Protein AF-A0A7W1C2F2-F1 (afdb_monomer)

Radius of gyrat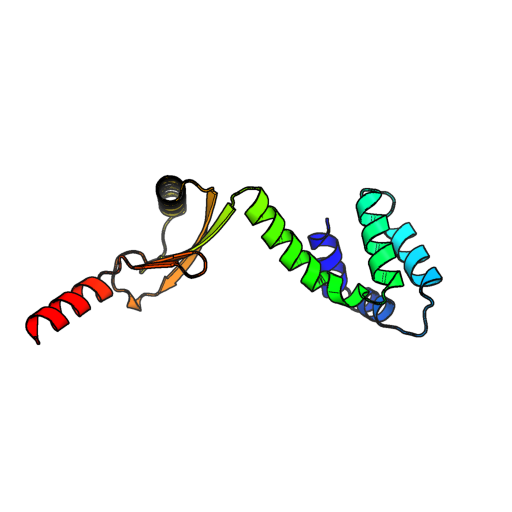ion: 22.94 Å; Cα contacts (8 Å, |Δi|>4): 149; chains: 1; bounding box: 48×39×61 Å

Mean predicted aligned error: 10.04 Å

Foldseek 3Di:
DLQVVLVCCVVDPPNVCVLVDPVQDLVRNLVVVCVVCVVPDDPVVSVVCSVCSVVSNNVCSNVVSVVVVVVVCVVQQEWEKEKEFLDDDDPVRVVVVQVVVCVVVVGRYDYDYDHDNVLVGDMWIDTPPDIDDPGPVVVVVVVVVVVVD

Solvent-accessible surface area (backbone atoms only — not comparable to full-atom values): 8299 Å² total; per-residue (Å²): 105,60,55,58,52,24,49,48,44,70,72,32,64,66,57,36,50,58,73,66,38,84,87,56,50,62,68,58,51,47,52,53,52,44,71,74,40,58,93,79,48,59,71,70,58,54,52,50,53,48,53,28,46,75,68,71,43,59,85,44,42,52,61,50,29,53,52,49,51,53,52,51,32,55,74,73,42,40,42,66,27,41,34,39,25,36,57,92,72,53,75,66,55,50,54,51,52,33,53,53,48,18,65,76,67,77,36,52,45,47,72,44,77,43,74,40,62,88,35,77,32,55,44,32,38,34,42,88,90,49,71,51,75,56,24,49,49,58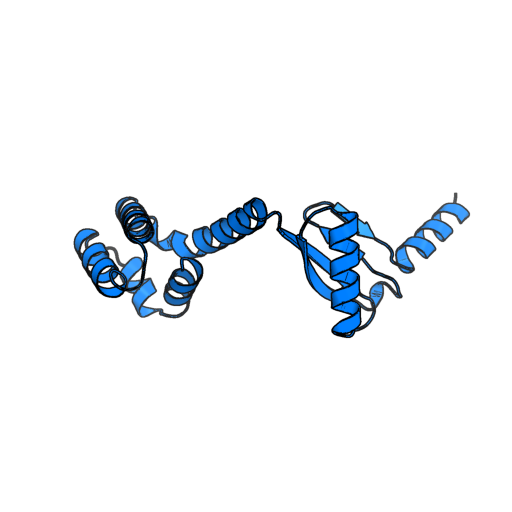,54,53,54,51,51,52,53,65,74,76,107

Secondary structure (DSSP, 8-state):
-HHHHHHHHHH-HHHHHHHH-TTS-HHHHHHHHHHHHTTTS-HHHHHHHHHHHHTT-GGGHHHHHHHHHHHHHHHHTEEEEEEEESS---HHHHHHHHHHHHHHHTSEEEEEEEE-GGG-SSEEEEETTEEEE--HHHHHHHHHHHH--

Structure (mmCIF, N/CA/C/O backbone):
data_AF-A0A7W1C2F2-F1
#
_entry.id   AF-A0A7W1C2F2-F1
#
loop_
_atom_site.group_PDB
_atom_site.id
_atom_site.type_symbol
_atom_site.label_atom_id
_atom_site.label_alt_id
_atom_site.label_comp_id
_atom_site.label_asym_id
_atom_site.label_entity_id
_atom_site.label_seq_id
_atom_site.pdbx_PDB_ins_code
_atom_site.Cartn_x
_atom_site.Cartn_y
_atom_site.Cartn_z
_atom_site.occupancy
_atom_site.B_iso_or_equiv
_atom_site.auth_seq_id
_atom_site.auth_comp_id
_atom_site.auth_asym_id
_atom_site.auth_atom_id
_atom_site.pdbx_PDB_model_num
ATOM 1 N N . MET A 1 1 ? -7.540 7.152 3.750 1.00 76.56 1 MET A N 1
ATOM 2 C CA . MET A 1 1 ? -8.398 6.840 4.920 1.00 76.56 1 MET A CA 1
ATOM 3 C C . MET A 1 1 ? -7.915 5.622 5.695 1.00 76.56 1 MET A C 1
ATOM 5 O O . MET A 1 1 ? -7.394 5.804 6.786 1.00 76.56 1 MET A O 1
ATOM 9 N N . ILE A 1 2 ? -8.047 4.391 5.171 1.00 82.69 2 ILE A N 1
ATOM 10 C CA . ILE A 1 2 ? -7.538 3.201 5.885 1.00 82.69 2 ILE A CA 1
ATOM 11 C C . ILE A 1 2 ? -6.008 3.218 6.009 1.00 82.69 2 ILE A C 1
ATOM 13 O O . ILE A 1 2 ? -5.488 2.869 7.060 1.00 82.69 2 ILE A O 1
ATOM 17 N N . ALA A 1 3 ? -5.313 3.718 4.981 1.00 83.75 3 ALA A N 1
ATOM 18 C CA . ALA A 1 3 ? -3.868 3.930 5.000 1.00 83.75 3 ALA A CA 1
ATOM 19 C C . ALA A 1 3 ? -3.435 4.927 6.089 1.00 83.75 3 ALA A C 1
ATOM 21 O O . ALA A 1 3 ? -2.515 4.638 6.842 1.00 83.75 3 ALA A O 1
ATOM 22 N N . ASP A 1 4 ? -4.140 6.054 6.236 1.00 85.44 4 ASP A N 1
ATOM 23 C CA . ASP A 1 4 ? -3.819 7.068 7.253 1.00 85.44 4 ASP A CA 1
ATOM 24 C C . ASP A 1 4 ? -4.034 6.527 8.670 1.00 85.44 4 ASP A C 1
ATOM 26 O O . ASP A 1 4 ? -3.227 6.758 9.568 1.00 85.44 4 ASP A O 1
ATOM 30 N N . PHE A 1 5 ? -5.113 5.765 8.872 1.00 84.44 5 PHE A N 1
ATOM 31 C CA . PHE A 1 5 ? -5.378 5.128 10.158 1.00 84.44 5 PHE A CA 1
ATOM 32 C C . PHE A 1 5 ? -4.351 4.027 10.461 1.00 84.44 5 PHE A C 1
ATOM 34 O O . PHE A 1 5 ? -3.879 3.932 11.589 1.00 84.44 5 PHE A O 1
ATOM 41 N N . ALA A 1 6 ? -3.967 3.220 9.467 1.00 85.94 6 ALA A N 1
ATOM 42 C CA . ALA A 1 6 ? -2.898 2.234 9.612 1.00 85.94 6 ALA A CA 1
ATOM 43 C C . ALA A 1 6 ? -1.559 2.895 9.965 1.00 85.94 6 ALA A C 1
ATOM 45 O O . ALA A 1 6 ? -0.906 2.461 10.911 1.00 85.94 6 ALA A O 1
ATOM 46 N N . ALA A 1 7 ? -1.203 3.989 9.289 1.00 86.69 7 ALA A N 1
ATOM 47 C CA . ALA A 1 7 ? -0.009 4.766 9.597 1.00 86.69 7 ALA A CA 1
ATOM 48 C C . ALA A 1 7 ? -0.044 5.314 11.032 1.00 86.69 7 ALA A C 1
ATOM 50 O O . ALA A 1 7 ? 0.946 5.205 11.746 1.00 86.69 7 ALA A O 1
ATOM 51 N N . ALA A 1 8 ? -1.189 5.824 11.497 1.00 85.81 8 ALA A N 1
ATOM 52 C CA . ALA A 1 8 ? -1.342 6.265 12.884 1.00 85.81 8 ALA A CA 1
ATOM 53 C C . ALA A 1 8 ? -1.147 5.116 13.891 1.00 85.81 8 ALA A C 1
ATOM 55 O O . ALA A 1 8 ? -0.507 5.307 14.922 1.00 85.81 8 ALA A O 1
ATOM 56 N N . VAL A 1 9 ? -1.654 3.914 13.592 1.00 85.31 9 VAL A N 1
ATOM 57 C CA . VAL A 1 9 ? -1.469 2.717 14.437 1.00 85.31 9 VAL A CA 1
ATOM 58 C C . VAL A 1 9 ? -0.011 2.249 14.464 1.00 85.31 9 VAL A C 1
ATOM 60 O O . VAL A 1 9 ? 0.447 1.751 15.492 1.00 85.31 9 VAL A O 1
ATOM 63 N N . GLU A 1 10 ? 0.727 2.393 13.366 1.00 85.12 10 GLU A N 1
ATOM 64 C CA . GLU A 1 10 ? 2.146 2.027 13.309 1.00 85.12 10 GLU A CA 1
ATOM 65 C C . GLU A 1 10 ? 3.062 3.072 13.955 1.00 85.12 10 GLU A C 1
ATOM 67 O O . GLU A 1 10 ? 4.016 2.704 14.641 1.00 85.12 10 GLU A O 1
ATOM 72 N N . GLN A 1 11 ? 2.773 4.360 13.761 1.00 88.12 11 GLN A N 1
ATOM 73 C CA . GLN A 1 11 ? 3.600 5.465 14.249 1.00 88.12 11 GLN A CA 1
ATOM 74 C C . GLN A 1 11 ? 3.373 5.760 15.737 1.00 88.12 11 GLN A C 1
ATOM 76 O O . GLN A 1 11 ? 4.317 6.115 16.444 1.00 88.12 11 GLN A O 1
ATOM 81 N N . ASP A 1 12 ? 2.146 5.593 16.241 1.00 88.62 12 ASP A N 1
ATOM 82 C CA . ASP A 1 12 ? 1.825 5.846 17.644 1.00 88.62 12 ASP A CA 1
ATOM 83 C C . ASP A 1 12 ? 1.845 4.550 18.470 1.00 88.62 12 ASP A C 1
ATOM 85 O O . ASP A 1 12 ? 0.904 3.749 18.503 1.00 88.62 12 ASP A O 1
ATOM 89 N N . THR A 1 13 ? 2.933 4.374 19.223 1.00 85.62 13 THR A N 1
ATOM 90 C CA . THR A 1 13 ? 3.113 3.233 20.135 1.00 85.62 13 THR A CA 1
ATOM 91 C C . THR A 1 13 ? 2.054 3.198 21.245 1.00 85.62 13 THR A C 1
ATOM 93 O O . THR A 1 13 ? 1.685 2.117 21.713 1.00 85.62 13 THR A O 1
ATOM 96 N N . THR A 1 14 ? 1.539 4.351 21.675 1.00 87.06 14 THR A N 1
ATOM 97 C CA . THR A 1 14 ? 0.485 4.445 22.697 1.00 87.06 14 THR A CA 1
ATOM 98 C C . THR A 1 14 ? -0.833 3.929 22.143 1.00 87.06 14 THR A C 1
ATOM 100 O O . THR A 1 14 ? -1.486 3.103 22.788 1.00 87.06 14 THR A O 1
ATOM 103 N N . LEU A 1 15 ? -1.193 4.351 20.927 1.00 85.25 15 LEU A N 1
ATOM 104 C CA . LEU A 1 15 ? -2.386 3.870 20.231 1.00 85.25 15 LEU A CA 1
ATOM 105 C C . LEU A 1 15 ? -2.314 2.358 19.999 1.00 85.25 15 LEU A C 1
ATOM 107 O O . LEU A 1 15 ? -3.265 1.636 20.306 1.00 85.25 15 LEU A O 1
ATOM 111 N N . ARG A 1 16 ? -1.164 1.857 19.541 1.00 86.81 16 ARG A N 1
ATOM 112 C CA . ARG A 1 16 ? -0.940 0.420 19.362 1.00 86.81 16 ARG A CA 1
ATOM 113 C C . ARG A 1 16 ? -1.112 -0.358 20.666 1.00 86.81 16 ARG A C 1
ATOM 115 O O . ARG A 1 16 ? -1.885 -1.312 20.710 1.00 86.81 16 ARG A O 1
ATOM 122 N N . ARG A 1 17 ? -0.477 0.085 21.757 1.00 87.06 17 ARG A N 1
ATOM 123 C CA . ARG A 1 17 ? -0.619 -0.546 23.083 1.00 87.06 17 ARG A CA 1
ATOM 124 C C . ARG A 1 17 ? -2.056 -0.506 23.595 1.00 87.06 17 ARG A C 1
ATOM 126 O O . ARG A 1 17 ? -2.514 -1.473 24.199 1.00 87.06 17 ARG A O 1
ATOM 133 N N . PHE A 1 18 ? -2.782 0.583 23.354 1.00 87.69 18 PHE A N 1
ATOM 134 C CA . PHE A 1 18 ? -4.199 0.690 23.699 1.00 87.69 18 PHE A CA 1
ATOM 135 C C . PHE A 1 18 ? -5.048 -0.345 22.944 1.00 87.69 18 PHE A C 1
ATOM 137 O O . PHE A 1 18 ? -5.886 -1.024 23.544 1.00 87.69 18 PHE A O 1
ATOM 144 N N . LEU A 1 19 ? -4.795 -0.522 21.644 1.00 84.94 19 LEU A N 1
ATOM 145 C CA . LEU A 1 19 ? -5.483 -1.506 20.804 1.00 84.94 19 LEU A CA 1
ATOM 146 C C . LEU A 1 19 ? -5.124 -2.954 21.171 1.00 84.94 19 LEU A C 1
ATOM 148 O O . LEU A 1 19 ? -6.014 -3.814 21.171 1.00 84.94 19 LEU A O 1
ATOM 152 N N . GLU A 1 20 ? -3.874 -3.220 21.550 1.00 85.75 20 GLU A N 1
ATOM 153 C CA . GLU A 1 20 ? -3.391 -4.535 21.999 1.00 85.75 20 GLU A CA 1
ATOM 154 C C . GLU A 1 20 ? -3.866 -4.886 23.418 1.00 85.75 20 GLU A C 1
ATOM 156 O O . GLU A 1 20 ? -4.135 -6.050 23.709 1.00 85.75 20 GLU A O 1
ATOM 161 N N . SER A 1 21 ? -4.022 -3.895 24.301 1.00 86.00 21 SER A N 1
ATOM 162 C CA . SER A 1 21 ? -4.272 -4.129 25.726 1.00 86.00 21 SER A CA 1
ATOM 163 C C . SER A 1 21 ? -5.573 -4.905 25.976 1.00 86.00 21 SER A C 1
ATOM 165 O O . SER A 1 21 ? -6.656 -4.406 25.653 1.00 86.00 21 SER A O 1
ATOM 167 N N . PRO A 1 22 ? -5.521 -6.092 26.608 1.00 81.94 22 PRO A N 1
ATOM 168 C CA . PRO A 1 22 ? -6.716 -6.856 26.966 1.00 81.94 22 PRO A CA 1
ATOM 169 C C . PRO A 1 22 ? -7.456 -6.265 28.175 1.00 81.94 22 PRO A C 1
ATOM 171 O O . PRO A 1 22 ? -8.574 -6.678 28.467 1.00 81.94 22 PRO A O 1
ATOM 174 N N . ARG A 1 23 ? -6.848 -5.300 28.883 1.00 83.75 23 ARG A N 1
ATOM 175 C CA . ARG A 1 23 ? -7.444 -4.642 30.059 1.00 83.75 23 ARG A CA 1
ATOM 176 C C . ARG A 1 23 ? -8.527 -3.629 29.695 1.00 83.75 23 ARG A C 1
ATOM 178 O O . ARG A 1 23 ? -9.342 -3.288 30.542 1.00 83.75 23 ARG A O 1
ATOM 185 N N . VAL A 1 24 ? -8.518 -3.131 28.461 1.00 84.88 24 VAL A N 1
ATOM 186 C CA . VAL A 1 24 ? -9.526 -2.187 27.971 1.00 84.88 24 VAL A CA 1
ATOM 187 C C . VAL A 1 24 ? -10.628 -2.983 27.288 1.00 84.88 24 VAL A C 1
ATOM 189 O O . VAL A 1 24 ? -10.354 -3.757 26.365 1.00 84.88 24 VAL A O 1
ATOM 192 N N . SER A 1 25 ? -11.870 -2.794 27.731 1.00 85.19 25 SER A N 1
ATOM 193 C CA . SER A 1 25 ? -13.004 -3.495 27.135 1.00 85.19 25 SER A CA 1
ATOM 194 C C . SER A 1 25 ? -13.217 -3.058 25.685 1.00 85.19 25 SER A C 1
ATOM 196 O O . SER A 1 25 ? -12.880 -1.941 25.288 1.00 85.19 25 SER A O 1
ATOM 198 N N . GLU A 1 26 ? -13.809 -3.932 24.876 1.00 84.25 26 GLU A N 1
ATOM 199 C CA . GLU A 1 26 ? -14.144 -3.610 23.487 1.00 84.25 26 GLU A CA 1
ATOM 200 C C . GLU A 1 26 ? -15.026 -2.356 23.389 1.00 84.25 26 GLU A C 1
ATOM 202 O O . GLU A 1 26 ? -14.769 -1.483 22.562 1.00 84.25 26 GLU A O 1
ATOM 207 N N . ALA A 1 27 ? -16.010 -2.225 24.284 1.00 85.00 27 ALA A N 1
ATOM 208 C CA . ALA A 1 27 ? -16.893 -1.065 24.350 1.00 85.00 27 ALA A CA 1
ATOM 209 C C . ALA A 1 27 ? -16.118 0.238 24.607 1.00 85.00 27 ALA A C 1
ATOM 211 O O . ALA A 1 27 ? -16.365 1.242 23.939 1.00 85.00 27 ALA A O 1
ATOM 212 N N . GLN A 1 28 ? -15.138 0.216 25.518 1.00 86.81 28 GLN A N 1
ATOM 213 C CA . GLN A 1 28 ? -14.271 1.366 25.787 1.00 86.81 28 GLN A CA 1
ATOM 214 C C . GLN A 1 28 ? -13.378 1.699 24.587 1.00 86.81 28 GLN A C 1
ATOM 216 O O . GLN A 1 28 ? -13.288 2.865 24.204 1.00 86.81 28 GLN A O 1
ATOM 221 N N . LYS A 1 29 ? -12.767 0.693 23.945 1.00 86.06 29 LYS A N 1
ATOM 222 C CA . LYS A 1 29 ? -11.966 0.901 22.724 1.00 86.06 29 LYS A CA 1
ATOM 223 C C . LYS A 1 29 ? -12.798 1.528 21.614 1.00 86.06 29 LYS A C 1
ATOM 225 O O . LYS A 1 29 ? -12.380 2.505 21.000 1.00 86.06 29 LYS A O 1
ATOM 230 N N . ASN A 1 30 ? -13.994 0.996 21.393 1.00 86.31 30 ASN A N 1
ATOM 231 C CA . ASN A 1 30 ? -14.899 1.469 20.360 1.00 86.31 30 ASN A CA 1
ATOM 232 C C . ASN A 1 30 ? -15.374 2.907 20.620 1.00 86.31 30 ASN A C 1
ATOM 234 O O . ASN A 1 30 ? -15.399 3.719 19.697 1.00 86.31 30 ASN A O 1
ATOM 238 N N . ALA A 1 31 ? -15.692 3.248 21.872 1.00 87.69 31 ALA A N 1
ATOM 239 C CA . ALA A 1 31 ? -16.075 4.606 22.246 1.00 87.69 31 ALA A CA 1
ATOM 240 C C . ALA A 1 31 ? -14.947 5.614 21.975 1.00 87.69 31 ALA A C 1
ATOM 242 O O . ALA A 1 31 ? -15.194 6.665 21.383 1.00 87.69 31 ALA A O 1
ATOM 243 N N . VAL A 1 32 ? -13.707 5.274 22.346 1.00 88.25 32 VAL A N 1
ATOM 244 C CA . VAL A 1 32 ? -12.531 6.130 22.114 1.00 88.25 32 VAL A CA 1
ATOM 245 C C . VAL A 1 32 ? -12.264 6.310 20.621 1.00 88.25 32 VAL A C 1
ATOM 247 O O . VAL A 1 32 ? -12.135 7.444 20.165 1.00 88.25 32 VAL A O 1
ATOM 250 N N . ILE A 1 33 ? -12.238 5.221 19.845 1.00 85.31 33 ILE A N 1
ATOM 251 C CA . ILE A 1 33 ? -11.996 5.294 18.396 1.00 85.31 33 ILE A CA 1
ATOM 252 C C . ILE A 1 33 ? -13.118 6.065 17.703 1.00 85.31 33 ILE A C 1
ATOM 254 O O . ILE A 1 33 ? -12.832 6.974 16.930 1.00 85.31 33 ILE A O 1
ATOM 258 N N . THR A 1 34 ? -14.384 5.760 18.010 1.00 85.69 34 THR A N 1
ATOM 259 C CA . THR A 1 34 ? -15.530 6.482 17.440 1.00 85.69 34 THR A CA 1
ATOM 260 C C . THR A 1 34 ? -15.386 7.975 17.718 1.00 85.69 34 THR A C 1
ATOM 262 O O . THR A 1 34 ? -15.422 8.761 16.782 1.00 85.69 34 THR A O 1
ATOM 265 N N . LYS A 1 35 ? -15.129 8.378 18.967 1.00 87.31 35 LYS A N 1
ATOM 266 C CA . LYS A 1 35 ? -14.966 9.794 19.319 1.00 87.31 35 LYS A CA 1
ATOM 267 C C . LYS A 1 35 ? -13.790 10.459 18.591 1.00 87.31 35 LYS A C 1
ATOM 269 O O . LYS A 1 35 ? -13.880 11.632 18.254 1.00 87.31 35 LYS A O 1
ATOM 274 N N . ALA A 1 36 ? -12.707 9.725 18.342 1.00 85.25 36 ALA A N 1
ATOM 275 C CA . ALA A 1 36 ? -11.523 10.250 17.666 1.00 85.25 36 ALA A CA 1
ATOM 276 C C . ALA A 1 36 ? -11.715 10.451 16.152 1.00 85.25 36 ALA A C 1
ATOM 278 O O . ALA A 1 36 ? -11.118 11.364 15.582 1.00 85.25 36 ALA A O 1
ATOM 279 N N . VAL A 1 37 ? -12.514 9.602 15.492 1.00 83.69 37 VAL A N 1
ATOM 280 C CA . VAL A 1 37 ? -12.597 9.575 14.019 1.00 83.69 37 VAL A CA 1
ATOM 281 C C . VAL A 1 37 ? -13.980 9.889 13.437 1.00 83.69 37 VAL A C 1
ATOM 283 O O . VAL A 1 37 ? -14.067 10.115 12.233 1.00 83.69 37 VAL A O 1
ATOM 286 N N . GLN A 1 38 ? -15.043 9.957 14.248 1.00 82.00 38 GLN A N 1
ATOM 287 C CA . GLN A 1 38 ? -16.433 10.120 13.783 1.00 82.00 38 GLN A CA 1
ATOM 288 C C . GLN A 1 38 ? -16.661 11.305 12.835 1.00 82.00 38 GLN A C 1
ATOM 290 O O . GLN A 1 38 ? -17.429 11.171 11.889 1.00 82.00 38 GLN A O 1
ATOM 295 N N . ASP A 1 39 ? -15.967 12.424 13.050 1.00 84.12 39 ASP A N 1
ATOM 296 C CA . ASP A 1 39 ? -16.158 13.654 12.269 1.00 84.12 39 ASP A CA 1
ATOM 297 C C . ASP A 1 39 ? -15.257 13.713 11.024 1.00 84.12 39 ASP A C 1
ATOM 299 O O . ASP A 1 39 ? -15.363 14.626 10.209 1.00 84.12 39 ASP A O 1
ATOM 303 N N . ARG A 1 40 ? -14.335 12.751 10.878 1.00 84.69 40 ARG A N 1
ATOM 304 C CA . ARG A 1 40 ? -13.301 12.736 9.829 1.00 84.69 40 ARG A CA 1
ATOM 305 C C . ARG A 1 40 ? -13.442 11.578 8.851 1.00 84.69 40 ARG A C 1
ATOM 307 O O . ARG A 1 40 ? -12.740 11.558 7.843 1.00 84.69 40 ARG A O 1
ATOM 314 N N . VAL A 1 41 ? -14.300 10.600 9.145 1.00 87.69 41 V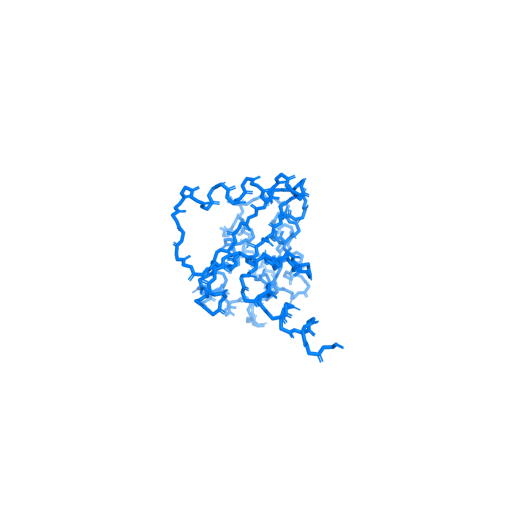AL A N 1
ATOM 315 C CA . VAL A 1 41 ? -14.438 9.389 8.332 1.00 87.69 41 VAL A CA 1
ATOM 316 C C . VAL A 1 41 ? -15.896 9.084 7.974 1.00 87.69 41 VAL A C 1
ATOM 318 O O . VAL A 1 41 ? -16.809 9.406 8.734 1.00 87.69 41 VAL A O 1
ATOM 321 N N . PRO A 1 42 ? -16.148 8.413 6.837 1.00 89.25 42 PRO A N 1
ATOM 322 C CA . PRO A 1 42 ? -17.481 7.946 6.485 1.00 89.25 42 PRO A CA 1
ATOM 323 C C . PRO A 1 42 ? -18.031 6.943 7.502 1.00 89.25 42 PRO A C 1
ATOM 325 O O . PRO A 1 42 ? -17.290 6.134 8.066 1.00 89.25 42 PRO A O 1
ATOM 328 N N . LYS A 1 43 ? -19.362 6.907 7.640 1.00 88.62 43 LYS A N 1
ATOM 329 C CA . LYS A 1 43 ? -20.071 5.950 8.512 1.00 88.62 43 LYS A CA 1
ATOM 330 C C . LYS A 1 43 ? -19.682 4.494 8.239 1.00 88.62 43 LYS A C 1
ATOM 332 O O . LYS A 1 43 ? -19.433 3.748 9.179 1.00 88.62 43 LYS A O 1
ATOM 337 N N . LEU A 1 44 ? -19.540 4.122 6.965 1.00 89.94 44 LEU A N 1
ATOM 338 C CA . LEU A 1 44 ? -19.123 2.776 6.561 1.00 89.94 44 LEU A CA 1
ATOM 339 C C . LEU A 1 44 ? -17.749 2.390 7.137 1.00 89.94 44 LEU A C 1
ATOM 341 O O . LEU A 1 44 ? -17.548 1.260 7.574 1.00 89.94 44 LEU A O 1
ATOM 345 N N . PHE A 1 45 ? -16.806 3.335 7.193 1.00 89.44 45 PHE A N 1
ATOM 346 C CA . PHE A 1 45 ? -15.481 3.082 7.760 1.00 89.44 45 PHE A CA 1
ATOM 347 C C . PHE A 1 45 ? -15.539 2.899 9.284 1.00 89.44 45 PHE A C 1
ATOM 349 O O . PHE A 1 45 ? -14.843 2.045 9.831 1.00 89.44 45 PHE A O 1
ATOM 356 N N . LEU A 1 46 ? -16.413 3.638 9.977 1.00 88.94 46 LEU A N 1
ATOM 357 C CA . LEU A 1 46 ? -16.660 3.425 11.409 1.00 88.94 46 LEU A CA 1
ATOM 358 C C . LEU A 1 46 ? -17.242 2.037 11.681 1.00 88.94 46 LEU A C 1
ATOM 360 O O . LEU A 1 46 ? -16.816 1.367 12.618 1.00 88.94 46 LEU A O 1
ATOM 364 N N . GLU A 1 47 ? -18.200 1.591 10.871 1.00 90.31 47 GLU A N 1
ATOM 365 C CA . GLU A 1 47 ? -18.784 0.250 10.987 1.00 90.31 47 GLU A CA 1
ATOM 366 C C . GLU A 1 47 ? -17.750 -0.850 10.740 1.00 90.31 47 GLU A C 1
ATOM 368 O O . GLU A 1 47 ? -17.704 -1.834 11.481 1.00 90.31 47 GLU A O 1
ATOM 373 N N . PHE A 1 48 ? -16.860 -0.645 9.771 1.00 90.50 48 PHE A N 1
ATOM 374 C CA . PHE A 1 48 ? -15.724 -1.527 9.532 1.00 90.50 48 PHE A CA 1
ATOM 375 C C . PHE A 1 48 ? -14.790 -1.615 10.754 1.00 90.50 48 PHE A C 1
ATOM 377 O O . PHE A 1 48 ? -14.495 -2.716 11.227 1.00 90.50 48 PHE A O 1
ATOM 384 N N . LEU A 1 49 ? -14.385 -0.478 11.333 1.00 88.25 49 LEU A N 1
ATOM 385 C CA . LEU A 1 49 ? -13.552 -0.455 12.544 1.00 88.25 49 LEU A CA 1
ATOM 386 C C . LEU A 1 49 ? -14.246 -1.135 13.735 1.00 88.25 49 LEU A C 1
ATOM 388 O O . LEU A 1 49 ? -13.616 -1.893 14.477 1.00 88.25 49 LEU A O 1
ATOM 392 N N . ARG A 1 50 ? -15.555 -0.918 13.895 1.00 88.62 50 ARG A N 1
ATOM 393 C CA . ARG A 1 50 ? -16.383 -1.580 14.915 1.00 88.62 50 ARG A CA 1
ATOM 394 C C . ARG A 1 50 ? -16.399 -3.092 14.746 1.00 88.62 50 ARG A C 1
ATOM 396 O O . ARG A 1 50 ? -16.224 -3.818 15.721 1.00 88.62 50 ARG A O 1
ATOM 403 N N . ALA A 1 51 ? -16.577 -3.570 13.518 1.00 90.75 51 ALA A N 1
ATOM 404 C CA . ALA A 1 51 ? -16.562 -4.995 13.217 1.00 90.75 51 ALA A CA 1
ATOM 405 C C . ALA A 1 51 ? -15.193 -5.628 13.518 1.00 90.75 51 ALA A C 1
ATOM 407 O O . ALA A 1 51 ? -15.135 -6.733 14.064 1.00 90.75 51 ALA A O 1
ATOM 408 N N . LEU A 1 52 ? -14.093 -4.927 13.221 1.00 89.31 52 LEU A N 1
ATOM 409 C CA . LEU A 1 52 ? -12.745 -5.396 13.551 1.00 89.31 52 LEU A CA 1
ATOM 410 C C . LEU A 1 52 ? -12.511 -5.490 15.058 1.00 89.31 52 LEU A C 1
ATOM 412 O O . LEU A 1 52 ? -11.979 -6.500 15.517 1.00 89.31 52 LEU A O 1
ATOM 416 N N . LEU A 1 53 ? -12.930 -4.478 15.821 1.00 88.12 53 LEU A N 1
ATOM 417 C CA . LEU A 1 53 ? -12.835 -4.494 17.281 1.00 88.12 53 LEU A CA 1
ATOM 418 C C . LEU A 1 53 ? -13.642 -5.645 17.892 1.00 88.12 53 LEU A C 1
ATOM 420 O O . LEU A 1 53 ? -13.108 -6.378 18.725 1.00 88.12 53 LEU A O 1
ATOM 424 N N . ARG A 1 54 ? -14.874 -5.861 17.415 1.00 87.19 54 ARG A N 1
ATOM 425 C CA . ARG A 1 54 ? -15.751 -6.959 17.855 1.00 87.19 54 ARG A CA 1
ATOM 426 C C . ARG A 1 54 ? -15.160 -8.334 17.629 1.00 87.19 54 ARG A C 1
ATOM 428 O O . ARG A 1 54 ? -15.259 -9.220 18.471 1.00 87.19 54 ARG A O 1
ATOM 435 N N . ASN A 1 55 ? -14.473 -8.495 16.508 1.00 87.44 55 ASN A N 1
ATOM 436 C CA . ASN A 1 55 ? -13.809 -9.745 16.170 1.00 87.44 55 ASN A CA 1
ATOM 437 C C . ASN A 1 55 ? -12.402 -9.864 16.782 1.00 87.44 55 ASN A C 1
ATOM 439 O O . ASN A 1 55 ? -11.704 -10.832 16.487 1.00 87.44 55 ASN A O 1
ATOM 443 N N . ARG A 1 56 ? -11.963 -8.893 17.599 1.00 85.19 56 ARG A N 1
ATOM 444 C CA . ARG A 1 56 ? -10.597 -8.786 18.142 1.00 85.19 56 ARG A CA 1
ATOM 445 C C . ARG A 1 56 ? -9.499 -8.794 17.06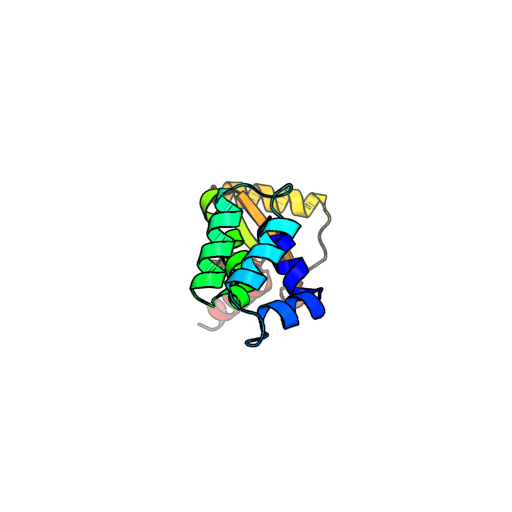4 1.00 85.19 56 ARG A C 1
ATOM 447 O O . ARG A 1 56 ? -8.388 -9.263 17.294 1.00 85.19 56 ARG A O 1
ATOM 454 N N . ARG A 1 57 ? -9.810 -8.276 15.872 1.00 87.25 57 ARG A N 1
ATOM 455 C CA . ARG A 1 57 ? -8.931 -8.224 14.687 1.00 87.25 57 ARG A CA 1
ATOM 456 C C . ARG A 1 57 ? -8.316 -6.842 14.450 1.00 87.25 57 ARG A C 1
ATOM 458 O O . ARG A 1 57 ? -7.784 -6.588 13.375 1.00 87.25 57 ARG A O 1
ATOM 465 N N . GLN A 1 58 ? -8.344 -5.947 15.437 1.00 84.50 58 GLN A N 1
ATOM 466 C CA . GLN A 1 58 ? -7.807 -4.585 15.309 1.00 84.50 58 GLN A CA 1
ATOM 467 C C . GLN A 1 58 ? -6.305 -4.524 14.980 1.00 84.50 58 GLN A C 1
ATOM 469 O O . GLN A 1 58 ? -5.852 -3.562 14.373 1.00 84.50 58 GLN A O 1
ATOM 474 N N . MET A 1 59 ? -5.534 -5.563 15.310 1.00 86.31 59 MET A N 1
ATOM 475 C CA . MET A 1 59 ? -4.107 -5.638 14.961 1.00 86.31 59 MET A CA 1
ATOM 476 C C . MET A 1 59 ? -3.844 -5.929 13.485 1.00 86.31 59 MET A C 1
ATOM 478 O O . MET A 1 59 ? -2.728 -5.737 13.017 1.00 86.31 59 MET A O 1
ATOM 482 N N . LEU A 1 60 ? -4.862 -6.364 12.742 1.00 89.19 60 LEU A N 1
ATOM 483 C CA . LEU A 1 60 ? -4.755 -6.617 11.308 1.00 89.19 60 LEU A CA 1
ATOM 484 C C . LEU A 1 60 ? -4.975 -5.354 10.476 1.00 89.19 60 LEU A C 1
ATOM 486 O O . LEU A 1 60 ? -4.851 -5.421 9.261 1.00 89.19 60 LEU A O 1
ATOM 490 N N . ILE A 1 61 ? -5.292 -4.210 11.090 1.00 89.44 61 ILE A N 1
ATOM 491 C CA . ILE A 1 61 ? -5.579 -2.971 10.357 1.00 89.44 61 ILE A CA 1
ATOM 492 C C . ILE A 1 61 ? -4.453 -2.582 9.381 1.00 89.44 61 ILE A C 1
ATOM 494 O O . ILE A 1 61 ? -4.791 -2.284 8.235 1.00 89.44 61 ILE A O 1
ATOM 498 N N . PRO A 1 62 ? -3.153 -2.645 9.744 1.00 89.06 62 PRO A N 1
ATOM 499 C CA . PRO A 1 62 ? -2.081 -2.359 8.790 1.00 89.06 62 PRO A CA 1
ATOM 500 C C . PRO A 1 62 ? -2.066 -3.320 7.598 1.00 89.06 62 PRO A C 1
ATOM 502 O O . PRO A 1 62 ? -2.005 -2.885 6.452 1.00 89.06 62 PRO A O 1
ATOM 505 N N . ALA A 1 63 ? -2.228 -4.622 7.848 1.00 89.44 63 ALA A N 1
ATOM 506 C CA . ALA A 1 63 ? -2.293 -5.624 6.785 1.00 89.44 63 ALA A CA 1
ATOM 507 C C . ALA A 1 63 ? -3.516 -5.420 5.874 1.00 89.44 63 ALA A C 1
ATOM 509 O O . ALA A 1 63 ? -3.404 -5.495 4.654 1.00 89.44 63 ALA A O 1
ATOM 510 N N . ILE A 1 64 ? -4.681 -5.099 6.448 1.00 91.81 64 ILE A N 1
ATOM 511 C CA . ILE A 1 64 ? -5.893 -4.823 5.669 1.00 91.81 64 ILE A CA 1
ATOM 512 C C . ILE A 1 64 ? -5.731 -3.544 4.842 1.00 91.81 64 ILE A C 1
ATOM 514 O O . ILE A 1 64 ? -6.246 -3.480 3.733 1.00 91.81 64 ILE A O 1
ATOM 518 N N . ALA A 1 65 ? -5.014 -2.533 5.342 1.00 91.06 65 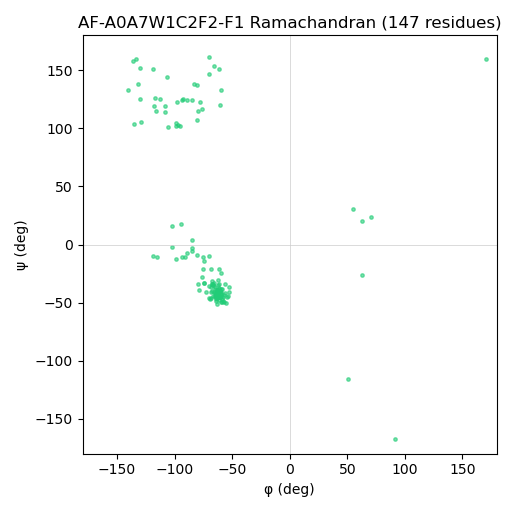ALA A N 1
ATOM 519 C CA . ALA A 1 65 ? -4.745 -1.320 4.576 1.00 91.06 65 ALA A CA 1
ATOM 520 C C . ALA A 1 65 ? -3.915 -1.606 3.316 1.00 91.06 65 ALA A C 1
ATOM 522 O O . ALA A 1 65 ? -4.221 -1.054 2.260 1.00 91.06 65 ALA A O 1
ATOM 523 N N . VAL A 1 66 ? -2.917 -2.491 3.421 1.00 89.06 66 VAL A N 1
ATOM 524 C CA . VAL A 1 66 ? -2.108 -2.947 2.280 1.00 89.06 66 VAL A CA 1
ATOM 525 C C . VAL A 1 66 ? -2.976 -3.687 1.264 1.00 89.06 66 VAL A C 1
ATOM 527 O O . VAL A 1 66 ? -2.993 -3.319 0.093 1.00 89.06 66 VAL A O 1
ATOM 530 N N . GLU A 1 67 ? -3.760 -4.671 1.704 1.00 90.69 67 GLU A N 1
ATOM 531 C CA . GLU A 1 67 ? -4.606 -5.435 0.778 1.00 90.69 67 GLU A CA 1
ATOM 532 C C . GLU A 1 67 ? -5.730 -4.598 0.167 1.00 90.69 67 GLU A C 1
ATOM 534 O O . GLU A 1 67 ? -6.072 -4.757 -1.002 1.00 90.69 67 GLU A O 1
ATOM 539 N N . TYR A 1 68 ? -6.282 -3.648 0.918 1.00 90.00 68 TYR A N 1
ATOM 540 C CA . TYR A 1 68 ? -7.254 -2.710 0.376 1.00 90.00 68 TYR A CA 1
ATOM 541 C C . TYR A 1 68 ? -6.642 -1.843 -0.730 1.00 90.00 68 TYR A C 1
ATOM 543 O O . TYR A 1 68 ? -7.306 -1.593 -1.732 1.00 90.00 68 TYR A O 1
ATOM 551 N N . ALA A 1 69 ? -5.387 -1.405 -0.584 1.00 86.75 69 ALA A N 1
ATOM 552 C CA . ALA A 1 69 ? -4.692 -0.677 -1.644 1.00 86.75 69 ALA A CA 1
ATOM 553 C C . ALA A 1 69 ? -4.532 -1.543 -2.904 1.00 86.75 69 ALA A C 1
ATOM 555 O O . ALA A 1 69 ? -4.886 -1.085 -3.988 1.00 86.75 69 ALA A O 1
ATOM 556 N N . ASN A 1 70 ? -4.134 -2.811 -2.747 1.00 85.38 70 ASN A N 1
ATOM 557 C CA . ASN A 1 70 ? -4.041 -3.762 -3.859 1.00 85.38 70 ASN A CA 1
ATOM 558 C C . ASN A 1 70 ? -5.388 -3.932 -4.586 1.00 85.38 70 ASN A C 1
ATOM 560 O O . ASN A 1 70 ? -5.439 -3.873 -5.813 1.00 85.38 70 ASN A O 1
ATOM 564 N N . LEU A 1 71 ? -6.489 -4.089 -3.840 1.00 86.00 71 LEU A N 1
ATOM 565 C CA . LEU A 1 71 ? -7.841 -4.212 -4.405 1.00 86.00 71 LEU A CA 1
ATOM 566 C C . LEU A 1 71 ? -8.299 -2.935 -5.115 1.00 86.00 71 LEU A C 1
ATOM 568 O O . LEU A 1 71 ? -8.959 -3.001 -6.152 1.00 86.00 71 LEU A O 1
ATOM 572 N N . VAL A 1 72 ? -7.959 -1.762 -4.572 1.00 84.94 72 VAL A N 1
ATOM 573 C CA . VAL A 1 72 ? -8.233 -0.483 -5.237 1.00 84.94 72 VAL A CA 1
ATOM 574 C C . VAL A 1 72 ? -7.467 -0.410 -6.550 1.00 84.94 72 VAL A C 1
ATOM 576 O O . VAL A 1 72 ? -8.063 -0.067 -7.570 1.00 84.94 72 VAL A O 1
ATOM 579 N N . ASP A 1 73 ? -6.187 -0.771 -6.553 1.00 81.12 73 ASP A N 1
ATOM 580 C CA . ASP A 1 73 ? -5.380 -0.764 -7.770 1.00 81.12 73 ASP A CA 1
ATOM 581 C C . ASP A 1 73 ? -5.922 -1.743 -8.813 1.00 81.12 73 ASP A C 1
ATOM 583 O O . ASP A 1 73 ? -6.078 -1.361 -9.973 1.00 81.12 73 ASP A O 1
ATOM 587 N N . GLU A 1 74 ? -6.350 -2.937 -8.406 1.00 79.25 74 GLU A N 1
ATOM 588 C CA . GLU A 1 74 ? -7.029 -3.882 -9.295 1.00 79.25 74 GLU A CA 1
ATOM 589 C C . GLU A 1 74 ? -8.341 -3.308 -9.859 1.00 79.25 74 GLU A C 1
ATOM 591 O O . GLU A 1 74 ? -8.572 -3.370 -11.069 1.00 79.25 74 GLU A O 1
ATOM 596 N N . SER A 1 75 ? -9.169 -2.680 -9.017 1.00 76.81 75 SER A N 1
ATOM 597 C CA . SER A 1 75 ? -10.464 -2.110 -9.422 1.00 76.81 75 SER A CA 1
ATOM 598 C C . SER A 1 75 ? -10.344 -0.931 -10.394 1.00 76.81 75 SER A C 1
ATOM 600 O O . SER A 1 75 ? -11.191 -0.759 -11.269 1.00 76.81 75 SER A O 1
ATOM 602 N N . VAL A 1 76 ? -9.281 -0.132 -10.263 1.00 79.38 76 VAL A N 1
ATOM 603 C CA . VAL A 1 76 ? -8.989 1.015 -11.139 1.00 79.38 76 VAL A CA 1
ATOM 604 C C . VAL A 1 76 ? -8.232 0.558 -12.399 1.00 79.38 76 VAL A C 1
ATOM 606 O O . VAL A 1 76 ? -8.005 1.344 -13.315 1.00 79.38 76 VAL A O 1
ATOM 609 N N . GLY A 1 77 ? -7.857 -0.723 -12.483 1.00 72.56 77 GLY A N 1
ATOM 610 C CA . GLY A 1 77 ? -7.064 -1.262 -13.584 1.00 72.56 77 GLY A CA 1
ATOM 611 C C . GLY A 1 77 ? -5.615 -0.773 -13.566 1.00 72.56 77 GLY A C 1
ATOM 612 O O . GLY A 1 77 ? -4.963 -0.759 -14.614 1.00 72.56 77 GLY A O 1
ATOM 613 N N . ARG A 1 78 ? -5.110 -0.372 -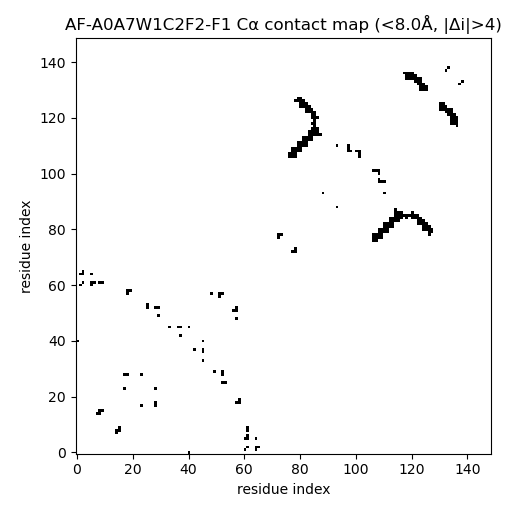12.393 1.00 77.56 78 ARG A N 1
ATOM 614 C CA . ARG A 1 78 ? -3.710 -0.014 -12.189 1.00 77.56 78 ARG A CA 1
ATOM 615 C C . ARG A 1 78 ? -2.864 -1.248 -11.948 1.00 77.56 78 ARG A C 1
ATOM 617 O O . ARG A 1 78 ? -3.241 -2.166 -11.227 1.00 77.56 78 ARG A O 1
ATOM 624 N N . VAL A 1 79 ? -1.687 -1.262 -12.558 1.00 75.56 79 VAL A N 1
ATOM 625 C CA . VAL A 1 79 ? -0.749 -2.376 -12.442 1.00 75.56 79 VAL A CA 1
ATOM 626 C C . VAL A 1 79 ? 0.627 -1.855 -12.073 1.00 75.56 79 VAL A C 1
ATOM 628 O O . VAL A 1 79 ? 1.206 -1.022 -12.768 1.00 75.56 79 VAL A O 1
ATOM 631 N N . HIS A 1 80 ? 1.187 -2.383 -10.990 1.00 80.81 80 HIS A N 1
ATOM 632 C CA . HIS A 1 80 ? 2.554 -2.073 -10.600 1.00 80.81 80 HIS A CA 1
ATOM 633 C C . HIS A 1 80 ? 3.549 -2.818 -11.490 1.00 80.81 80 HIS A C 1
ATOM 635 O O . HIS A 1 80 ? 3.626 -4.049 -11.471 1.00 80.81 80 HIS A O 1
ATOM 641 N N . ALA A 1 81 ? 4.347 -2.061 -12.242 1.00 80.81 81 ALA A N 1
ATOM 642 C CA . ALA A 1 81 ? 5.437 -2.601 -13.039 1.00 80.81 81 ALA A CA 1
ATOM 643 C C . ALA A 1 81 ? 6.771 -2.216 -12.406 1.00 80.81 81 ALA A C 1
ATOM 645 O O . ALA A 1 81 ? 7.105 -1.039 -12.310 1.00 80.81 81 ALA A O 1
ATOM 646 N N . ARG A 1 82 ? 7.575 -3.196 -11.999 1.00 82.38 82 ARG A N 1
ATOM 647 C CA . ARG A 1 82 ? 8.964 -2.956 -11.607 1.00 82.38 82 ARG A CA 1
ATOM 648 C C . ARG A 1 82 ? 9.812 -2.851 -12.864 1.00 82.38 82 ARG A C 1
ATOM 650 O O . ARG A 1 82 ? 9.960 -3.836 -13.583 1.00 82.38 82 ARG A O 1
ATOM 657 N N . VAL A 1 83 ? 10.375 -1.678 -13.113 1.00 83.19 83 VAL A N 1
ATOM 658 C CA . VAL A 1 83 ? 11.216 -1.414 -14.278 1.00 83.19 83 VAL A CA 1
ATOM 659 C C . VAL A 1 83 ? 12.660 -1.280 -13.818 1.00 83.19 83 VAL A C 1
ATOM 661 O O . VAL A 1 83 ? 13.014 -0.363 -13.083 1.00 83.19 83 VAL A O 1
ATOM 664 N N . THR A 1 84 ? 13.504 -2.212 -14.240 1.00 83.75 84 THR A N 1
ATOM 665 C CA . THR A 1 84 ? 14.937 -2.200 -13.972 1.00 83.75 84 THR A CA 1
ATOM 666 C C . THR A 1 84 ? 15.697 -1.639 -15.170 1.00 83.75 84 THR A C 1
ATOM 668 O O . THR A 1 84 ? 15.599 -2.175 -16.277 1.00 83.75 84 THR A O 1
ATOM 671 N N . VAL A 1 85 ? 16.467 -0.576 -14.934 1.00 83.88 85 VAL A N 1
ATOM 672 C CA . VAL A 1 85 ? 17.244 0.167 -15.938 1.00 83.88 85 VAL A CA 1
ATOM 673 C C . VAL A 1 85 ? 18.740 0.113 -15.630 1.00 83.88 85 VAL A C 1
ATOM 675 O O . VAL A 1 85 ? 19.147 -0.027 -14.480 1.00 83.88 85 VAL A O 1
ATOM 678 N N . ALA A 1 86 ? 19.578 0.187 -16.668 1.00 80.00 86 ALA A N 1
ATOM 679 C CA . ALA A 1 86 ? 21.033 0.080 -16.519 1.00 80.00 86 ALA A CA 1
ATOM 680 C C . ALA A 1 86 ? 21.666 1.362 -15.954 1.00 80.00 86 ALA A C 1
ATOM 682 O O . ALA A 1 86 ? 22.713 1.308 -15.313 1.00 80.00 86 ALA A O 1
ATOM 683 N N . ARG A 1 87 ? 21.021 2.504 -16.209 1.00 79.31 87 ARG A N 1
ATOM 684 C CA . ARG A 1 87 ? 21.404 3.839 -15.749 1.00 79.31 87 ARG A CA 1
ATOM 685 C C . ARG A 1 87 ? 20.185 4.553 -15.197 1.00 79.31 87 ARG A C 1
ATOM 687 O O . ARG A 1 87 ? 19.062 4.193 -15.541 1.00 79.31 87 ARG A O 1
ATOM 694 N N . GLU A 1 88 ? 20.432 5.563 -14.384 1.00 75.94 88 GLU A N 1
ATOM 695 C CA . GLU A 1 88 ? 19.392 6.481 -13.945 1.00 75.94 88 GLU A CA 1
ATOM 696 C C . GLU A 1 88 ? 18.759 7.173 -15.161 1.00 75.94 88 GLU A C 1
ATOM 698 O O . GLU A 1 88 ? 19.456 7.591 -16.091 1.00 75.94 88 GLU A O 1
ATOM 703 N N . THR A 1 89 ? 17.430 7.199 -15.179 1.00 72.06 89 THR A N 1
ATOM 704 C CA . THR A 1 89 ? 16.613 7.757 -16.256 1.00 72.06 89 THR A CA 1
ATOM 705 C C . THR A 1 89 ? 15.995 9.074 -15.809 1.00 72.06 89 THR A C 1
ATOM 707 O O . THR A 1 89 ? 15.639 9.243 -14.639 1.00 72.06 89 THR A O 1
ATOM 710 N N . SER A 1 90 ? 15.876 10.026 -16.735 1.00 78.12 90 SER A N 1
ATOM 711 C CA . SER A 1 90 ? 15.264 11.323 -16.433 1.00 78.12 90 SER A CA 1
ATOM 712 C C . SER A 1 90 ? 13.753 11.188 -16.200 1.00 78.12 90 SER A C 1
ATOM 714 O O . SER A 1 90 ? 13.117 10.221 -16.624 1.00 78.12 90 SER A O 1
ATOM 716 N N . THR A 1 91 ? 13.139 12.180 -15.551 1.00 75.88 91 THR A N 1
ATOM 717 C CA . THR A 1 91 ? 11.677 12.227 -15.354 1.00 75.88 91 THR A CA 1
ATOM 718 C C . THR A 1 91 ? 10.904 12.150 -16.672 1.00 75.88 91 THR A C 1
ATOM 720 O O . THR A 1 91 ? 9.848 11.516 -16.733 1.00 75.88 91 THR A O 1
ATOM 723 N N . ASP A 1 92 ? 11.458 12.723 -17.742 1.00 79.75 92 ASP A N 1
ATOM 724 C CA . ASP A 1 92 ? 10.868 12.681 -19.078 1.00 79.75 92 ASP A CA 1
ATOM 725 C C . ASP A 1 92 ? 10.907 11.265 -19.660 1.00 79.75 92 ASP A C 1
ATOM 727 O O . A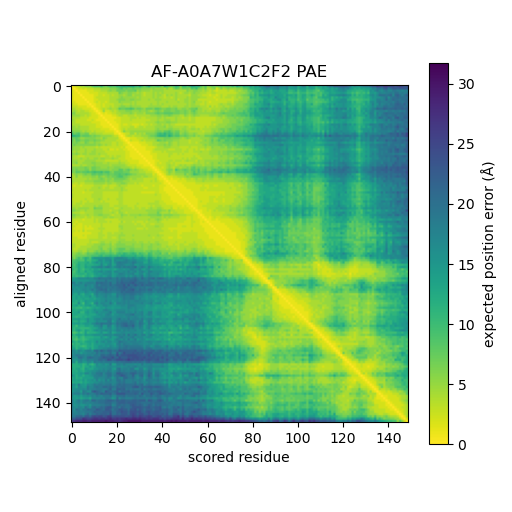SP A 1 92 ? 9.878 10.766 -20.122 1.00 79.75 92 ASP A O 1
ATOM 731 N N . GLU A 1 93 ? 12.051 10.578 -19.564 1.00 77.31 93 GLU A N 1
ATOM 732 C CA . GLU A 1 93 ? 12.201 9.179 -19.987 1.00 77.31 93 GLU A CA 1
ATOM 733 C C . GLU A 1 93 ? 11.242 8.263 -19.208 1.00 77.31 93 GLU A C 1
ATOM 735 O O . GLU A 1 93 ? 10.574 7.414 -19.804 1.00 77.31 93 GLU A O 1
ATOM 740 N N . ASN A 1 94 ? 11.082 8.486 -17.901 1.00 77.50 94 ASN A N 1
ATOM 741 C CA . ASN A 1 94 ? 10.172 7.712 -17.051 1.00 77.50 94 ASN A CA 1
ATOM 742 C C . ASN A 1 94 ? 8.712 7.864 -17.498 1.00 77.50 94 ASN A C 1
ATOM 744 O O . ASN A 1 94 ? 7.977 6.877 -17.566 1.00 77.50 94 ASN A O 1
ATOM 748 N N . SER A 1 95 ? 8.297 9.083 -17.858 1.00 78.88 95 SER A N 1
ATOM 749 C CA . SER A 1 95 ? 6.943 9.353 -18.361 1.00 78.88 95 SER A CA 1
ATOM 750 C C . SER A 1 95 ? 6.673 8.694 -19.720 1.00 78.88 95 SER A C 1
ATOM 752 O O . SER A 1 95 ? 5.559 8.247 -20.004 1.00 78.88 95 SER A O 1
ATOM 754 N N . VAL A 1 96 ? 7.690 8.622 -20.584 1.00 82.44 96 VAL A N 1
ATOM 755 C CA . VAL A 1 96 ? 7.601 7.949 -21.886 1.00 82.44 96 VAL A CA 1
ATOM 756 C C . VAL A 1 96 ? 7.490 6.441 -21.686 1.00 82.44 96 VAL A C 1
ATOM 758 O O . VAL A 1 96 ? 6.589 5.826 -22.252 1.00 82.44 96 VAL A O 1
ATOM 761 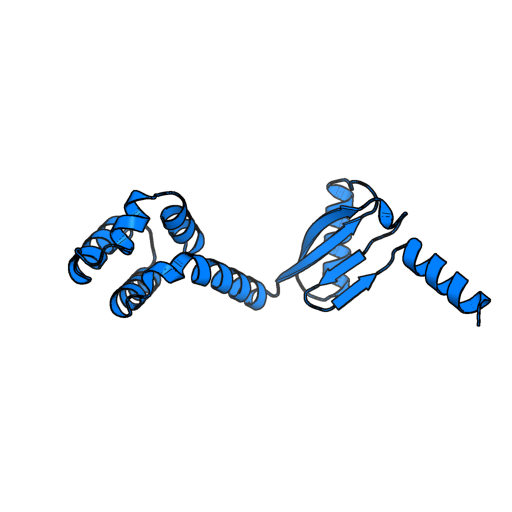N N . ILE A 1 97 ? 8.329 5.860 -20.824 1.00 78.19 97 ILE A N 1
ATOM 762 C CA . ILE A 1 97 ? 8.288 4.430 -20.487 1.00 78.19 97 ILE A CA 1
ATOM 763 C C . ILE A 1 97 ? 6.930 4.055 -19.886 1.00 78.19 97 ILE A C 1
ATOM 765 O O . ILE A 1 97 ? 6.343 3.058 -20.299 1.00 78.19 97 ILE A O 1
ATOM 769 N N . ALA A 1 98 ? 6.398 4.867 -18.967 1.00 77.69 98 ALA A N 1
ATOM 770 C CA . ALA A 1 98 ? 5.074 4.656 -18.387 1.00 77.69 98 ALA A CA 1
ATOM 771 C C . ALA A 1 98 ? 3.983 4.612 -19.468 1.00 77.69 98 ALA A C 1
ATOM 773 O O . ALA A 1 98 ? 3.209 3.663 -19.523 1.00 77.69 98 ALA A O 1
ATOM 774 N N . ARG A 1 99 ? 3.961 5.598 -20.377 1.00 81.81 99 ARG A N 1
ATOM 775 C CA . ARG A 1 99 ? 2.967 5.671 -21.462 1.00 81.81 99 ARG A CA 1
ATOM 776 C C . ARG A 1 99 ? 3.051 4.502 -22.436 1.00 81.81 99 ARG A C 1
ATOM 778 O O . ARG A 1 99 ? 2.012 3.991 -22.847 1.00 81.81 99 ARG A O 1
ATOM 785 N N . GLU A 1 100 ? 4.257 4.096 -22.822 1.00 82.44 100 GLU A N 1
ATOM 786 C CA . GLU A 1 100 ? 4.452 2.949 -23.716 1.00 82.44 100 GLU A CA 1
ATOM 787 C C . GLU A 1 100 ? 4.048 1.634 -23.039 1.00 82.44 100 GLU A C 1
ATOM 789 O O . GLU A 1 100 ? 3.379 0.808 -23.659 1.00 82.44 100 GLU A O 1
ATOM 794 N N . LEU A 1 101 ? 4.365 1.459 -21.751 1.00 77.94 101 LEU A N 1
ATOM 795 C CA . LEU A 1 101 ? 3.918 0.297 -20.983 1.00 77.94 101 LEU A CA 1
ATOM 796 C C . LEU A 1 101 ? 2.396 0.274 -20.837 1.00 77.94 101 LEU A C 1
ATOM 798 O O . LEU A 1 101 ? 1.785 -0.758 -21.115 1.00 77.94 101 LEU A O 1
ATOM 802 N N . SER A 1 102 ? 1.771 1.401 -20.493 1.00 80.62 102 SER A N 1
ATOM 803 C CA . SER A 1 102 ? 0.312 1.485 -20.399 1.00 80.62 102 SER A CA 1
ATOM 804 C C . SER A 1 102 ? -0.369 1.170 -21.735 1.00 80.62 102 SER A C 1
ATOM 806 O O . SER A 1 102 ? -1.355 0.434 -21.764 1.00 80.62 102 SER A O 1
ATOM 808 N N . ARG A 1 103 ? 0.189 1.640 -22.864 1.00 82.56 103 ARG A N 1
ATOM 809 C CA . ARG A 1 103 ? -0.298 1.287 -24.211 1.00 82.56 103 ARG A CA 1
ATOM 810 C C . ARG A 1 103 ? -0.135 -0.197 -24.532 1.00 82.56 103 ARG A C 1
ATOM 812 O O . ARG A 1 103 ? -1.067 -0.799 -25.053 1.00 82.56 103 ARG A O 1
ATOM 819 N N . ALA A 1 104 ? 1.016 -0.789 -24.220 1.00 77.69 104 ALA A N 1
ATOM 820 C CA . ALA A 1 104 ? 1.287 -2.198 -24.503 1.00 77.69 104 ALA A CA 1
ATOM 821 C C . ALA A 1 104 ? 0.422 -3.158 -23.666 1.00 77.69 104 ALA A C 1
ATOM 823 O O . ALA A 1 104 ? 0.095 -4.250 -24.125 1.00 77.69 104 ALA A O 1
ATOM 824 N N . LEU A 1 105 ? 0.062 -2.761 -22.442 1.00 75.62 105 LEU A N 1
ATOM 825 C CA . LEU A 1 105 ? -0.675 -3.595 -21.485 1.00 75.62 105 LEU A CA 1
ATOM 826 C C . LEU A 1 105 ? -2.180 -3.300 -21.447 1.00 75.62 105 LEU A C 1
ATOM 828 O O . LEU A 1 105 ? -2.927 -4.075 -20.851 1.00 75.62 105 LEU A O 1
ATOM 832 N N . GLY A 1 106 ? -2.628 -2.193 -22.050 1.00 74.75 106 GLY A N 1
ATOM 833 C CA . GLY A 1 106 ? -4.027 -1.754 -22.014 1.00 74.75 106 GLY A CA 1
ATOM 834 C C . GLY A 1 106 ? -4.531 -1.415 -20.606 1.00 74.75 106 GLY A C 1
ATOM 835 O O . GLY A 1 106 ? -5.734 -1.443 -20.361 1.00 74.75 106 GLY A O 1
ATOM 836 N N . LYS A 1 107 ? -3.615 -1.147 -19.671 1.00 77.00 107 LYS A N 1
ATOM 837 C CA . LYS A 1 107 ? -3.864 -0.880 -18.247 1.00 77.00 107 LYS A CA 1
ATOM 838 C C . LYS A 1 107 ? -3.019 0.305 -17.800 1.00 77.00 107 LYS A C 1
ATOM 840 O O . LYS A 1 107 ? -2.005 0.594 -18.430 1.00 77.00 107 LYS A O 1
ATOM 845 N N . ASP A 1 108 ? -3.407 0.976 -16.723 1.00 75.44 108 ASP A N 1
ATOM 846 C CA . ASP A 1 108 ? -2.634 2.111 -16.218 1.00 75.44 108 ASP A CA 1
ATOM 847 C C . ASP A 1 108 ? -1.437 1.607 -15.397 1.00 75.44 108 ASP A C 1
ATOM 849 O O . ASP A 1 108 ? -1.577 1.027 -14.320 1.00 75.44 108 ASP A O 1
ATOM 853 N N . VAL A 1 109 ? -0.235 1.727 -15.951 1.00 79.06 109 VAL A N 1
ATOM 854 C CA . VAL A 1 109 ? 0.973 1.169 -15.348 1.00 79.06 109 VAL A CA 1
ATOM 855 C C . VAL A 1 109 ? 1.597 2.180 -14.400 1.00 79.06 109 VAL A C 1
ATOM 857 O O . VAL A 1 109 ? 1.970 3.277 -14.805 1.00 79.06 109 VAL A O 1
ATOM 860 N N . VAL A 1 110 ? 1.799 1.769 -13.149 1.00 78.62 110 VAL A N 1
ATOM 861 C CA . VAL A 1 110 ? 2.577 2.520 -12.159 1.00 78.62 110 VAL A CA 1
ATOM 862 C C . VAL A 1 110 ? 4.014 1.981 -12.170 1.00 78.62 110 VAL A C 1
ATOM 864 O O . VAL A 1 110 ? 4.255 0.893 -11.627 1.00 78.62 110 VAL A O 1
ATOM 867 N N . PRO A 1 111 ? 4.977 2.680 -12.806 1.00 77.06 111 PRO A N 1
ATOM 868 C CA . PRO A 1 111 ? 6.351 2.210 -12.906 1.00 77.06 111 PRO A CA 1
ATOM 869 C C . PRO A 1 111 ? 7.116 2.443 -11.598 1.00 77.06 111 PRO A C 1
ATOM 871 O O . PRO A 1 111 ? 7.293 3.569 -11.143 1.00 77.06 111 PRO A O 1
ATOM 874 N N . HIS A 1 112 ? 7.648 1.367 -11.031 1.00 82.06 112 HIS A N 1
ATOM 875 C CA . HIS A 1 112 ? 8.618 1.392 -9.939 1.00 82.06 112 HIS A CA 1
ATOM 876 C C . HIS A 1 112 ? 10.016 1.206 -10.516 1.00 82.06 112 HIS A C 1
ATOM 878 O O . HIS A 1 112 ? 10.396 0.094 -10.894 1.00 82.06 112 HIS A O 1
ATOM 884 N N . MET A 1 113 ? 10.763 2.301 -10.629 1.00 81.19 113 MET A N 1
ATOM 885 C CA . MET A 1 113 ? 12.083 2.311 -11.258 1.00 81.19 113 MET A CA 1
ATOM 886 C C . MET A 1 113 ? 13.159 1.799 -10.296 1.00 81.19 113 MET A C 1
ATOM 888 O O . MET A 1 113 ? 13.181 2.146 -9.118 1.00 81.19 113 MET A O 1
ATOM 892 N N . SER A 1 114 ? 14.069 0.971 -10.800 1.00 83.19 114 SER A N 1
ATOM 893 C CA . SER A 1 114 ? 15.214 0.450 -10.053 1.00 83.19 114 SER A CA 1
ATOM 894 C C . SER A 1 114 ? 16.446 0.423 -10.954 1.00 83.19 114 SER A C 1
ATOM 896 O O . SER A 1 114 ? 16.378 -0.047 -12.088 1.00 83.19 114 SER A O 1
ATOM 898 N N . VAL A 1 115 ? 17.584 0.916 -10.469 1.00 85.12 115 VAL A N 1
ATOM 899 C CA . VAL A 1 115 ? 18.829 0.937 -11.248 1.00 85.12 115 VAL A CA 1
ATOM 900 C C . VAL A 1 115 ? 19.643 -0.324 -10.956 1.00 85.12 115 VAL A C 1
ATOM 902 O O . VAL A 1 115 ? 19.957 -0.621 -9.806 1.00 85.12 115 VAL A O 1
ATOM 905 N N . ASN A 1 116 ? 20.000 -1.070 -12.003 1.00 82.25 116 ASN A N 1
ATOM 906 C CA . ASN A 1 116 ? 20.897 -2.219 -11.923 1.00 82.25 116 ASN A CA 1
ATOM 907 C C . ASN A 1 116 ? 21.927 -2.181 -13.070 1.00 82.25 116 ASN A C 1
ATOM 909 O O . ASN A 1 116 ? 21.605 -2.571 -14.194 1.00 82.25 116 ASN A O 1
ATOM 913 N N . PRO A 1 117 ? 23.191 -1.808 -12.805 1.00 79.25 117 PRO A N 1
ATOM 914 C CA . PRO A 1 117 ? 24.232 -1.753 -13.834 1.00 79.25 117 PRO A CA 1
ATOM 915 C C . PRO A 1 117 ? 24.530 -3.107 -14.508 1.00 79.25 117 PRO A C 1
ATOM 917 O O . PRO A 1 117 ? 25.027 -3.151 -15.633 1.00 79.25 117 PRO A O 1
ATOM 920 N N . ALA A 1 118 ? 24.195 -4.238 -13.869 1.00 81.69 118 ALA A N 1
ATOM 921 C CA . ALA A 1 118 ? 24.523 -5.582 -14.357 1.00 81.69 118 ALA A CA 1
ATOM 922 C C . ALA A 1 118 ? 23.745 -6.019 -15.612 1.00 81.69 118 ALA A C 1
ATOM 924 O O . ALA A 1 118 ? 24.058 -7.064 -16.193 1.00 81.69 118 ALA A O 1
ATOM 925 N N . ILE A 1 119 ? 22.718 -5.269 -16.028 1.00 78.50 119 ILE A N 1
ATOM 926 C CA . ILE A 1 119 ? 22.019 -5.532 -17.294 1.00 78.50 119 ILE A CA 1
ATOM 927 C C . ILE A 1 119 ? 22.757 -4.967 -18.517 1.00 78.50 119 ILE A C 1
ATOM 929 O O . ILE A 1 119 ? 22.394 -5.333 -19.638 1.00 78.50 119 ILE A O 1
ATOM 933 N N . LEU A 1 120 ? 23.816 -4.162 -18.313 1.00 71.56 120 LEU A N 1
ATOM 934 C CA . LEU A 1 120 ? 24.702 -3.539 -19.320 1.00 71.56 120 LEU A CA 1
ATOM 935 C C . LEU A 1 120 ? 24.012 -2.540 -20.270 1.00 71.56 120 LEU A C 1
ATOM 937 O O . LEU A 1 120 ? 24.650 -1.622 -20.772 1.00 71.56 120 LEU A O 1
ATOM 941 N N . GLY A 1 121 ? 22.711 -2.697 -20.503 1.00 72.69 121 GLY A N 1
ATOM 942 C CA . GLY A 1 121 ? 21.873 -1.831 -21.321 1.00 72.69 121 GLY A CA 1
ATOM 943 C C . GLY A 1 121 ? 20.493 -2.451 -21.550 1.00 72.69 121 GLY A C 1
ATOM 944 O O . GLY A 1 121 ? 20.319 -3.666 -21.432 1.00 72.69 121 GLY A O 1
ATOM 945 N N . GLY A 1 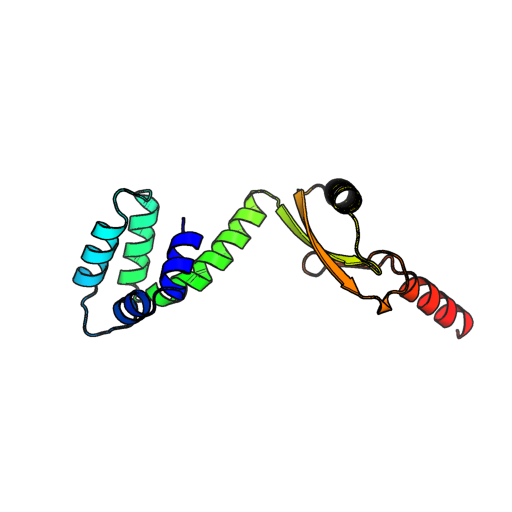122 ? 19.513 -1.621 -21.903 1.00 76.75 122 GLY A N 1
ATOM 946 C CA . GLY A 1 122 ? 18.116 -2.029 -22.086 1.00 76.75 122 GLY A CA 1
ATOM 947 C C . GLY A 1 122 ? 17.271 -1.897 -20.816 1.00 76.75 122 GLY A C 1
ATOM 948 O O . GLY A 1 122 ? 17.680 -1.259 -19.846 1.00 76.75 122 GLY A O 1
ATOM 949 N N . LEU A 1 123 ? 16.076 -2.488 -20.853 1.00 80.44 123 LEU A N 1
ATOM 950 C CA . LEU A 1 123 ? 15.064 -2.411 -19.797 1.00 80.44 123 LEU A CA 1
ATOM 951 C C . LEU A 1 123 ? 14.522 -3.802 -19.463 1.00 80.44 123 LEU A C 1
ATOM 953 O O . LEU A 1 123 ? 14.278 -4.615 -20.357 1.00 80.44 123 LEU A O 1
ATOM 957 N N . VAL A 1 124 ? 14.343 -4.072 -18.172 1.00 81.88 124 VAL A N 1
ATOM 958 C CA . VAL A 1 124 ? 13.682 -5.284 -17.674 1.00 81.88 124 VAL A CA 1
ATOM 959 C C . VAL A 1 124 ? 12.436 -4.861 -16.919 1.00 81.88 124 VAL A C 1
ATOM 961 O O . VAL A 1 124 ? 12.531 -4.146 -15.930 1.00 81.88 124 VAL A O 1
ATOM 964 N N . VAL A 1 125 ? 11.270 -5.296 -17.374 1.00 83.06 125 VAL A N 1
ATOM 965 C CA . VAL A 1 125 ? 9.978 -4.941 -16.785 1.00 83.06 125 VAL A CA 1
ATOM 966 C C . VAL A 1 125 ? 9.373 -6.189 -16.161 1.00 83.06 125 VAL A C 1
ATOM 968 O O . VAL A 1 125 ? 9.236 -7.214 -16.826 1.00 83.06 125 VAL A O 1
ATOM 971 N N . ARG A 1 126 ? 9.020 -6.124 -14.879 1.00 82.00 126 ARG A N 1
ATOM 972 C CA . ARG A 1 126 ? 8.318 -7.189 -14.158 1.00 82.00 126 ARG A CA 1
ATOM 973 C C . ARG A 1 126 ? 6.956 -6.694 -13.701 1.00 82.00 126 ARG A C 1
ATOM 975 O O . ARG A 1 126 ? 6.874 -5.689 -13.003 1.00 82.00 126 ARG A O 1
ATOM 982 N N . ILE A 1 127 ? 5.916 -7.431 -14.057 1.00 81.44 127 ILE A N 1
ATOM 983 C CA . ILE A 1 127 ? 4.517 -7.138 -13.752 1.00 81.44 127 ILE A CA 1
ATOM 984 C C . ILE A 1 127 ? 3.912 -8.393 -13.138 1.00 81.44 127 ILE A C 1
ATOM 986 O O . ILE A 1 127 ? 3.702 -9.374 -13.851 1.00 81.44 127 ILE A O 1
ATOM 990 N N . GLY A 1 128 ? 3.685 -8.388 -11.823 1.00 74.06 128 GLY A N 1
ATOM 991 C CA . GLY A 1 128 ? 3.350 -9.614 -11.091 1.00 74.06 128 GLY A CA 1
ATOM 992 C C . GLY A 1 128 ? 4.367 -10.719 -11.407 1.00 74.06 128 GLY A C 1
ATOM 993 O O . GLY A 1 128 ? 5.566 -10.545 -11.169 1.00 74.06 128 GLY A O 1
ATOM 994 N N . ASP A 1 129 ? 3.891 -11.791 -12.042 1.00 75.38 129 ASP A N 1
ATOM 995 C CA . ASP A 1 129 ? 4.702 -12.940 -12.472 1.00 75.38 129 ASP A CA 1
ATOM 996 C C . ASP A 1 129 ? 5.267 -12.826 -13.898 1.00 75.38 129 ASP A C 1
ATOM 998 O O . ASP A 1 129 ? 6.138 -13.600 -14.301 1.00 75.38 129 ASP A O 1
ATOM 1002 N N . THR A 1 130 ? 4.816 -11.849 -14.685 1.00 76.19 130 THR A N 1
ATOM 1003 C CA . THR A 1 130 ? 5.285 -11.663 -16.063 1.00 76.19 130 THR A CA 1
ATOM 1004 C C . THR A 1 130 ? 6.573 -10.847 -16.079 1.00 76.19 130 THR A C 1
ATOM 1006 O O . THR A 1 130 ? 6.618 -9.724 -15.578 1.00 76.19 130 THR A O 1
ATOM 1009 N N . VAL A 1 131 ? 7.632 -11.385 -16.692 1.00 82.44 131 VAL A N 1
ATOM 1010 C CA . VAL A 1 131 ? 8.917 -10.689 -16.867 1.00 82.44 131 VAL A CA 1
ATOM 1011 C C . VAL A 1 131 ? 9.201 -10.469 -18.350 1.00 82.44 131 VAL A C 1
ATOM 1013 O O . VAL A 1 131 ? 9.445 -11.417 -19.097 1.00 82.44 131 VAL A O 1
ATOM 1016 N N . MET A 1 132 ? 9.238 -9.204 -18.760 1.00 80.31 132 MET A N 1
ATOM 1017 C CA . MET A 1 132 ? 9.693 -8.758 -20.073 1.00 80.31 132 MET A CA 1
ATOM 1018 C C . MET A 1 132 ? 11.136 -8.264 -19.964 1.00 80.31 132 MET A C 1
ATOM 1020 O O . MET A 1 132 ? 11.410 -7.188 -19.443 1.00 80.31 132 MET A O 1
ATOM 1024 N N . ASP A 1 133 ? 12.079 -9.072 -20.436 1.00 79.69 133 ASP A N 1
ATOM 1025 C CA . ASP A 1 133 ? 13.509 -8.766 -20.364 1.00 79.69 133 ASP A CA 1
ATOM 1026 C C . ASP A 1 133 ? 14.036 -8.353 -21.742 1.00 79.69 133 ASP A C 1
ATOM 1028 O O . ASP A 1 133 ? 14.289 -9.193 -22.611 1.00 79.69 133 ASP A O 1
ATOM 1032 N N . GLY A 1 134 ? 14.193 -7.043 -21.925 1.00 78.94 134 GLY A N 1
ATOM 1033 C CA . GLY A 1 134 ? 14.812 -6.421 -23.091 1.00 78.94 134 GLY A CA 1
ATOM 1034 C C . GLY A 1 134 ? 16.301 -6.118 -22.902 1.00 78.94 134 GLY A C 1
ATOM 1035 O O . GLY A 1 134 ? 16.841 -5.295 -23.643 1.00 78.94 134 GLY A O 1
ATOM 1036 N N . SER A 1 135 ? 16.976 -6.723 -21.915 1.00 82.62 135 SER A N 1
ATOM 1037 C CA . SER A 1 135 ? 18.375 -6.406 -21.618 1.00 82.62 135 SER A CA 1
ATOM 1038 C C . SER A 1 135 ? 19.352 -6.901 -22.688 1.00 82.62 135 SER A C 1
ATOM 1040 O O . SER A 1 135 ? 19.213 -7.977 -23.286 1.00 82.62 135 SER A O 1
ATOM 1042 N N . VAL A 1 136 ? 20.420 -6.127 -22.886 1.00 80.31 136 VAL A N 1
ATOM 1043 C CA . VAL A 1 136 ? 21.546 -6.483 -23.762 1.00 80.31 136 VAL A CA 1
ATOM 1044 C C . VAL A 1 136 ? 22.229 -7.754 -23.257 1.00 80.31 136 VAL A C 1
ATOM 1046 O O . VAL A 1 136 ? 22.567 -8.636 -24.051 1.00 80.31 136 VAL A O 1
ATOM 1049 N N . ARG A 1 137 ? 22.337 -7.915 -21.932 1.00 78.62 137 ARG A N 1
ATOM 1050 C CA . ARG A 1 137 ? 22.838 -9.140 -21.298 1.00 78.62 137 ARG A CA 1
ATOM 1051 C C . ARG A 1 137 ? 22.065 -10.386 -21.749 1.00 78.62 137 ARG A C 1
ATOM 1053 O O . ARG A 1 137 ? 22.685 -11.398 -22.091 1.00 78.62 137 ARG A O 1
ATOM 1060 N N . ARG A 1 138 ? 20.727 -10.338 -21.793 1.00 82.19 138 ARG A N 1
ATOM 1061 C CA . ARG A 1 138 ? 19.912 -11.473 -22.259 1.00 82.19 138 ARG A CA 1
ATOM 1062 C C . ARG A 1 138 ? 20.170 -11.785 -23.729 1.00 82.19 138 ARG A C 1
ATOM 1064 O O . ARG A 1 138 ? 20.362 -12.962 -24.059 1.00 82.19 138 ARG A O 1
ATOM 1071 N N . ARG A 1 139 ? 20.235 -10.767 -24.595 1.00 80.75 139 ARG A N 1
ATOM 1072 C CA . ARG A 1 139 ? 20.556 -10.943 -26.025 1.00 80.75 139 ARG A CA 1
ATOM 1073 C C . ARG A 1 139 ? 21.915 -11.616 -26.217 1.00 80.75 139 ARG A C 1
ATOM 1075 O O . ARG A 1 139 ? 21.984 -12.634 -26.905 1.00 80.75 139 ARG A O 1
ATOM 1082 N N . LEU A 1 140 ? 22.955 -11.138 -25.531 1.00 83.00 140 LEU A N 1
ATOM 1083 C CA . LEU A 1 140 ? 24.300 -11.712 -25.622 1.00 83.00 140 LEU A CA 1
ATOM 1084 C C . LEU A 1 140 ? 24.352 -13.157 -25.103 1.00 83.00 140 LEU A C 1
ATOM 1086 O O . LEU A 1 140 ? 24.922 -14.031 -25.753 1.00 83.00 140 LEU A O 1
ATOM 1090 N N . SER A 1 141 ? 23.694 -13.447 -23.974 1.00 82.19 141 SER A N 1
ATOM 1091 C CA . SER A 1 141 ? 23.629 -14.817 -23.439 1.00 82.19 141 SER A CA 1
ATOM 1092 C C . SER A 1 141 ? 22.919 -15.791 -24.385 1.00 82.19 141 SER A C 1
ATOM 1094 O O . SER A 1 141 ? 23.300 -16.955 -24.484 1.00 82.19 141 SER A O 1
ATOM 1096 N N . THR A 1 142 ? 21.896 -15.316 -25.098 1.00 83.56 142 THR A N 1
ATOM 1097 C CA . THR A 1 142 ? 21.126 -16.127 -26.046 1.00 83.56 142 THR A CA 1
ATOM 1098 C C . THR A 1 142 ? 21.939 -16.419 -27.299 1.00 83.56 142 THR A C 1
ATOM 1100 O O . THR A 1 142 ? 21.931 -17.555 -27.763 1.00 83.56 142 THR A O 1
ATOM 1103 N N . LEU A 1 143 ? 22.684 -15.433 -27.805 1.00 84.25 143 LEU A N 1
ATOM 1104 C CA . LEU A 1 143 ? 23.624 -15.630 -28.910 1.00 84.25 143 LEU A CA 1
ATOM 1105 C C . LEU A 1 143 ? 24.723 -16.626 -28.537 1.00 84.25 143 LEU A C 1
ATOM 1107 O O . LEU A 1 143 ? 24.939 -17.586 -29.268 1.00 84.25 143 LEU A O 1
ATOM 1111 N N . ARG A 1 144 ? 25.343 -16.470 -27.359 1.00 84.56 144 ARG A N 1
ATOM 1112 C CA . ARG A 1 144 ? 26.364 -17.408 -26.873 1.00 84.56 144 ARG A CA 1
ATOM 1113 C C . ARG A 1 144 ? 25.833 -18.841 -26.787 1.00 84.56 144 ARG A C 1
ATOM 1115 O O . ARG A 1 144 ? 26.522 -19.756 -27.212 1.00 84.56 144 ARG A O 1
ATOM 1122 N N . ARG A 1 145 ? 24.610 -19.042 -26.276 1.00 86.44 145 ARG A N 1
ATOM 1123 C CA . ARG A 1 145 ? 23.975 -20.373 -26.240 1.00 86.44 145 ARG A CA 1
ATOM 1124 C C . ARG A 1 145 ? 23.750 -20.954 -27.636 1.00 86.44 145 ARG A C 1
ATOM 1126 O O . ARG A 1 145 ? 23.992 -22.133 -27.821 1.00 86.44 145 ARG A O 1
ATOM 1133 N N . LYS A 1 146 ? 23.325 -20.136 -28.604 1.00 84.75 146 LYS A N 1
ATOM 1134 C CA . LYS A 1 146 ? 23.121 -20.569 -29.996 1.00 84.75 146 LYS A CA 1
ATOM 1135 C C . LYS A 1 146 ? 24.414 -20.911 -30.739 1.00 84.75 146 LYS A C 1
ATOM 1137 O O . LYS A 1 146 ? 24.334 -21.584 -31.749 1.00 84.75 146 LYS A O 1
ATOM 1142 N N . MET A 1 147 ? 25.566 -20.419 -30.282 1.00 78.00 147 MET A N 1
ATOM 1143 C CA . MET A 1 147 ? 26.871 -20.744 -30.872 1.00 78.00 147 MET A CA 1
ATOM 1144 C C . MET A 1 147 ? 27.583 -21.915 -30.183 1.00 78.00 147 MET A C 1
ATOM 1146 O O . MET A 1 147 ? 28.606 -22.373 -30.676 1.00 78.00 147 MET A O 1
ATOM 1150 N N . LEU A 1 148 ? 27.081 -22.360 -29.028 1.00 76.12 148 LEU A N 1
ATOM 1151 C CA . LEU A 1 148 ? 27.603 -23.506 -28.274 1.00 76.12 148 LEU A CA 1
ATOM 1152 C C . LEU A 1 148 ? 26.748 -24.774 -28.452 1.00 76.12 148 LEU A C 1
ATOM 1154 O O . LEU A 1 148 ? 27.081 -25.801 -27.865 1.00 76.12 148 LEU A O 1
ATOM 1158 N N . ALA A 1 149 ? 25.650 -24.678 -29.203 1.00 54.38 149 ALA A N 1
ATOM 1159 C CA . ALA A 1 149 ? 24.795 -25.783 -29.631 1.00 54.38 149 ALA A CA 1
ATOM 1160 C C . ALA A 1 149 ? 25.021 -26.026 -31.125 1.00 54.38 149 ALA A C 1
ATOM 1162 O O . ALA A 1 149 ? 24.975 -27.205 -31.528 1.00 54.38 149 ALA A O 1
#

Sequence (149 aa):
MIADFAAAVEQDTTLRRFLESPRVSEAQKNAVITKAVQDRVPKLFLEFLRALLRNRRQMLIPAIAVEYANLVDESVGRVHARVTVARETSTDENSVIARELSRALGKDVVPHMSVNPAILGGLVVRIGDTVMDGSVRRRLSTLRRKMLA

pLDDT: mean 82.86, std 5.17, range [54.38, 91.81]

Nearest PDB structures (foldseek):
  8dbt-assembly1_W  TM=7.752E-01  e=1.029E-09  Escherichia coli
  7p3w-assembly1_d  TM=7.523E-01  e=6.619E-10  Acinetobacter baumannii ATCC 17978
  8g0a-assembly1_d  TM=4.865E-01  e=1.991E-08  Mycolicibacterium smegmatis MC2 155
  8g0e-assembly1_d  TM=4.848E-01  e=3.297E-08  Mycolicibacterium smegmatis MC2 155
  7jg9-assembly1_d  TM=4.900E-01  e=1.239E-07  Mycolicibacterium smegmatis